Protein AF-A0A3P2A2R0-F1 (afdb_monomer)

Foldseek 3Di:
DPFWDWDWDDDPVGDTDTQTFGQDWAKAKEFEAEADDDDQKKKKAKAKPNHGDDSVRIDIAGPPGRMDMDTSHGQADSVRHGIFMDMDIPADPQWDWDWDDGRVHHIYIYIYGNDDDPDDDDD

Structure (mmCIF, N/CA/C/O backbone):
data_AF-A0A3P2A2R0-F1
#
_entry.id   AF-A0A3P2A2R0-F1
#
loop_
_atom_site.group_PDB
_atom_site.id
_atom_site.type_symbol
_atom_site.label_atom_id
_atom_site.label_alt_id
_atom_site.label_comp_id
_atom_site.label_asym_id
_atom_site.label_entity_id
_atom_site.label_seq_id
_atom_site.pdbx_PDB_ins_code
_atom_site.Cartn_x
_atom_site.Cartn_y
_atom_site.Cartn_z
_atom_site.occupancy
_atom_site.B_iso_or_equiv
_atom_site.auth_seq_id
_atom_site.auth_comp_id
_atom_site.auth_asym_id
_atom_site.auth_atom_id
_atom_site.pdbx_PDB_model_num
ATOM 1 N N . PRO A 1 1 ? -24.090 5.561 19.868 1.00 39.47 1 PRO A N 1
ATOM 2 C CA . PRO A 1 1 ? -23.601 6.170 18.604 1.00 39.47 1 PRO A CA 1
ATOM 3 C C . PRO A 1 1 ? -23.095 5.065 17.674 1.00 39.47 1 PRO A C 1
ATOM 5 O O . PRO A 1 1 ? -22.539 4.095 18.177 1.00 39.47 1 PRO A O 1
ATOM 8 N N . ALA A 1 2 ? -23.328 5.158 16.365 1.00 40.88 2 ALA A N 1
ATOM 9 C CA . ALA A 1 2 ? -22.838 4.149 15.425 1.00 40.88 2 ALA A CA 1
ATOM 10 C C . ALA A 1 2 ? -21.296 4.081 15.483 1.00 40.88 2 ALA A C 1
ATOM 12 O O . ALA A 1 2 ? -20.650 5.121 15.388 1.00 40.88 2 ALA A O 1
ATOM 13 N N . GLY A 1 3 ? -20.725 2.885 15.676 1.00 49.84 3 GLY A N 1
ATOM 14 C CA . GLY A 1 3 ? -19.268 2.665 15.695 1.00 49.84 3 GLY A CA 1
ATOM 15 C C . GLY A 1 3 ? -18.607 2.490 17.071 1.00 49.84 3 GLY A C 1
ATOM 16 O O . GLY A 1 3 ? -17.382 2.475 17.139 1.00 49.84 3 GLY A O 1
ATOM 17 N N . TYR A 1 4 ? -19.378 2.333 18.151 1.00 43.72 4 TYR A N 1
ATOM 18 C CA . TYR A 1 4 ? -18.840 2.059 19.489 1.00 43.72 4 TYR A CA 1
ATOM 19 C C . TYR A 1 4 ? -19.465 0.806 20.101 1.00 43.72 4 TYR A C 1
ATOM 21 O O . TYR A 1 4 ? -20.690 0.670 20.110 1.00 43.72 4 TYR A O 1
ATOM 29 N N . GLU A 1 5 ? -18.626 -0.073 20.646 1.00 51.84 5 GLU A N 1
ATOM 30 C CA . GLU A 1 5 ? -19.054 -1.160 21.529 1.00 51.84 5 GLU A CA 1
ATOM 31 C C . GLU A 1 5 ? -18.796 -0.762 22.987 1.00 51.84 5 GLU A C 1
ATOM 33 O O . GLU A 1 5 ? -17.739 -0.227 23.333 1.00 51.84 5 GLU A O 1
ATOM 38 N N . HIS A 1 6 ? -19.786 -1.002 23.849 1.00 44.94 6 HIS A N 1
ATOM 39 C CA . HIS A 1 6 ? -19.711 -0.705 25.275 1.00 44.94 6 HIS A CA 1
ATOM 40 C C . HIS A 1 6 ? -19.637 -2.008 26.068 1.00 44.94 6 HIS A C 1
ATOM 42 O O . HIS A 1 6 ? -20.537 -2.843 25.974 1.00 44.94 6 HIS A O 1
ATOM 48 N N . LYS A 1 7 ? -18.607 -2.147 26.907 1.00 46.00 7 LYS A N 1
ATOM 49 C CA . LYS A 1 7 ? -18.554 -3.169 27.956 1.00 46.00 7 LYS A CA 1
ATOM 50 C C . LYS A 1 7 ? -18.647 -2.467 29.309 1.00 46.00 7 LYS A C 1
ATOM 52 O O . LYS A 1 7 ? -17.853 -1.574 29.593 1.00 46.00 7 LYS A O 1
ATOM 57 N N . ILE A 1 8 ? -19.644 -2.834 30.111 1.00 47.25 8 ILE A N 1
ATOM 58 C CA . ILE A 1 8 ? -19.818 -2.318 31.473 1.00 47.25 8 ILE A CA 1
ATOM 59 C C . ILE A 1 8 ? -19.294 -3.384 32.429 1.00 47.25 8 ILE A C 1
ATOM 61 O O . ILE A 1 8 ? -19.872 -4.465 32.517 1.00 47.25 8 ILE A O 1
ATOM 65 N N . GLU A 1 9 ? -18.227 -3.074 33.159 1.00 52.16 9 GLU A N 1
ATOM 66 C CA . GLU A 1 9 ? -17.750 -3.896 34.274 1.00 52.16 9 GLU A CA 1
ATOM 67 C C . GLU A 1 9 ? -17.613 -3.006 35.522 1.00 52.16 9 GLU A C 1
ATOM 69 O O . GLU A 1 9 ? -16.896 -2.003 35.511 1.00 52.16 9 GLU A O 1
ATOM 74 N N . GLY A 1 10 ? -18.355 -3.324 36.593 1.00 45.69 10 GLY A N 1
ATOM 75 C CA . GLY A 1 10 ? -18.317 -2.565 37.850 1.00 45.69 10 GLY A CA 1
ATOM 76 C C . GLY A 1 10 ? -19.419 -2.916 38.861 1.00 45.69 10 GLY A C 1
ATOM 77 O O . GLY A 1 10 ? -20.486 -3.405 38.501 1.00 45.69 10 GLY A O 1
ATOM 78 N N . ASP A 1 11 ? -19.139 -2.632 40.136 1.00 52.00 11 ASP A N 1
ATOM 79 C CA . ASP A 1 11 ? -20.011 -2.757 41.318 1.00 52.00 11 ASP A CA 1
ATOM 80 C C . ASP A 1 11 ? -20.022 -1.397 42.054 1.00 52.00 11 ASP A C 1
ATOM 82 O O . ASP A 1 11 ? -19.045 -0.641 41.995 1.00 52.00 11 ASP A O 1
ATOM 86 N N . LYS A 1 12 ? -21.114 -1.101 42.774 1.00 42.09 12 LYS A N 1
ATOM 87 C CA . LYS A 1 12 ? -21.340 0.069 43.644 1.00 42.09 12 LYS A CA 1
ATOM 88 C C . LYS A 1 12 ? -20.173 0.432 44.597 1.00 42.09 12 LYS A C 1
ATOM 90 O O . LYS A 1 12 ? -20.108 1.583 45.018 1.00 42.09 12 LYS A O 1
ATOM 95 N N . GLN A 1 13 ? -19.258 -0.486 44.924 1.00 49.03 13 GLN A N 1
ATOM 96 C CA . GLN A 1 13 ? -18.058 -0.254 45.748 1.00 49.03 13 GLN A CA 1
ATOM 97 C C . GLN A 1 13 ? -16.790 0.132 44.960 1.00 49.03 13 GLN A C 1
ATOM 99 O O . GLN A 1 13 ? -15.878 0.707 45.552 1.00 49.03 13 GLN A O 1
ATOM 104 N N . LYS A 1 14 ? -16.694 -0.178 43.657 1.00 51.81 14 LYS A N 1
ATOM 105 C CA . LYS A 1 14 ? -15.469 0.018 42.842 1.00 51.81 14 LYS A CA 1
ATOM 106 C C . LYS A 1 14 ? -15.576 1.118 41.781 1.00 51.81 14 LYS A C 1
ATOM 108 O O . LYS A 1 14 ? -14.566 1.484 41.188 1.00 51.81 14 LYS A O 1
ATOM 113 N N . GLY A 1 15 ? -16.772 1.668 41.571 1.00 44.41 15 GLY A N 1
ATOM 114 C CA . GLY A 1 15 ? -17.043 2.576 40.457 1.00 44.41 15 GLY A CA 1
ATOM 115 C C . GLY A 1 15 ? -17.227 1.817 39.139 1.00 44.41 15 GLY A C 1
ATOM 116 O O . GLY A 1 15 ? -16.848 0.654 39.008 1.00 44.41 15 GLY A O 1
ATOM 117 N N . PHE A 1 16 ? -17.869 2.462 38.167 1.00 46.88 16 PHE A N 1
ATOM 118 C CA . PHE A 1 16 ? -18.061 1.899 36.832 1.00 46.88 16 PHE A CA 1
ATOM 119 C C . PHE A 1 16 ? -16.853 2.241 35.960 1.00 46.88 16 PHE A C 1
ATOM 121 O O . PHE A 1 16 ? -16.527 3.419 35.809 1.00 46.88 16 PHE A O 1
ATOM 128 N N . ILE A 1 17 ? -16.222 1.236 35.352 1.00 46.84 17 ILE A N 1
ATOM 129 C CA . ILE A 1 17 ? -15.277 1.457 34.256 1.00 46.84 17 ILE A CA 1
ATOM 130 C C . ILE A 1 17 ? -16.077 1.310 32.963 1.00 46.84 17 ILE A C 1
ATOM 132 O O . ILE A 1 17 ? -16.550 0.226 32.628 1.00 46.84 17 ILE A O 1
ATOM 136 N N . ILE A 1 18 ? -16.279 2.423 32.258 1.00 45.34 18 ILE A N 1
ATOM 137 C CA . ILE A 1 18 ? -16.867 2.420 30.917 1.00 45.34 18 ILE A CA 1
ATOM 138 C C . ILE A 1 18 ? -15.704 2.364 29.932 1.00 45.34 18 ILE A C 1
ATOM 140 O O . ILE A 1 18 ? -15.051 3.377 29.681 1.00 45.34 18 ILE A O 1
ATOM 144 N N . THR A 1 19 ? -15.440 1.189 29.369 1.00 46.03 19 THR A N 1
ATOM 145 C CA . THR A 1 19 ? -14.504 1.060 28.249 1.00 46.03 19 THR A CA 1
ATOM 146 C C . THR A 1 19 ? -15.278 1.303 26.963 1.00 46.03 19 THR A C 1
ATOM 148 O O . THR A 1 19 ? -16.165 0.532 26.597 1.00 46.03 19 THR A O 1
ATOM 151 N N . ASN A 1 20 ? -14.985 2.423 26.308 1.00 43.50 20 ASN A N 1
ATOM 152 C CA . ASN A 1 20 ? -15.568 2.773 25.022 1.00 43.50 20 ASN A CA 1
ATOM 153 C C . ASN A 1 20 ? -14.598 2.355 23.909 1.00 43.50 20 ASN A C 1
ATOM 155 O O . ASN A 1 20 ? -13.610 3.049 23.672 1.00 43.50 20 ASN A O 1
ATOM 159 N N . THR A 1 21 ? -14.848 1.223 23.249 1.00 56.44 21 THR A N 1
ATOM 160 C CA . THR A 1 21 ? -13.979 0.724 22.172 1.00 56.44 21 THR A CA 1
ATOM 161 C C . THR A 1 21 ? -14.513 1.212 20.826 1.00 56.44 21 THR A C 1
ATOM 163 O O . THR A 1 21 ? -15.642 0.900 20.446 1.00 56.44 21 THR A O 1
ATOM 166 N N . ASN A 1 22 ? -13.717 2.014 20.113 1.00 58.31 22 ASN A N 1
ATOM 167 C CA . ASN A 1 22 ? -14.052 2.483 18.769 1.00 58.31 22 ASN A CA 1
ATOM 168 C C . ASN A 1 22 ? -13.791 1.359 17.752 1.00 58.31 22 ASN A C 1
ATOM 170 O O . ASN A 1 22 ? -12.655 0.907 17.616 1.00 58.31 22 ASN A O 1
ATOM 174 N N . VAL A 1 23 ? -14.835 0.926 17.042 1.00 67.25 23 VAL A N 1
ATOM 175 C CA . VAL A 1 23 ? -14.774 -0.155 16.039 1.00 67.25 23 VAL A CA 1
ATOM 176 C C . VAL A 1 23 ? -14.747 0.371 14.598 1.00 67.25 23 VAL A C 1
ATOM 178 O O . VAL A 1 23 ? -15.001 -0.373 13.651 1.00 67.25 23 VAL A O 1
ATOM 181 N N . GLU A 1 24 ? -14.460 1.661 14.405 1.00 77.69 24 GLU A N 1
ATOM 182 C CA . GLU A 1 24 ? -14.315 2.258 13.080 1.00 77.69 24 GLU A CA 1
ATOM 183 C C . GLU A 1 24 ? -13.194 1.564 12.295 1.00 77.69 24 GLU A C 1
ATOM 185 O O . GLU A 1 24 ? -12.043 1.467 12.738 1.00 77.69 24 GLU A O 1
ATOM 190 N N . LYS A 1 25 ? -13.551 1.097 11.098 1.00 86.06 25 LYS A N 1
ATOM 191 C CA . LYS A 1 25 ? -12.637 0.467 10.152 1.00 86.06 25 LYS A CA 1
ATOM 192 C C . LYS A 1 25 ? -12.351 1.399 8.986 1.00 86.06 25 LYS A C 1
ATOM 194 O O . LYS A 1 25 ? -13.244 2.095 8.503 1.00 86.06 25 LYS A O 1
ATOM 199 N N . ILE A 1 26 ? -11.122 1.353 8.494 1.00 89.94 26 ILE A N 1
ATOM 200 C CA . ILE A 1 26 ? -10.683 2.077 7.307 1.00 89.94 26 ILE A CA 1
ATOM 201 C C . ILE A 1 26 ? -10.274 1.107 6.201 1.00 89.94 26 ILE A C 1
ATOM 203 O O . ILE A 1 26 ? -10.029 -0.082 6.418 1.00 89.94 26 ILE A O 1
ATOM 207 N N . LYS A 1 27 ? -10.191 1.656 4.994 1.00 93.12 27 LYS A N 1
ATOM 208 C CA . LYS A 1 27 ? -9.595 1.009 3.831 1.00 93.12 27 LYS A CA 1
ATOM 209 C C . LYS A 1 27 ? -8.492 1.902 3.289 1.00 93.12 27 LYS A C 1
ATOM 211 O O . LYS A 1 27 ? -8.645 3.122 3.287 1.00 93.12 27 LYS A O 1
ATOM 216 N N . ILE A 1 28 ? -7.410 1.295 2.826 1.00 94.94 28 ILE A N 1
ATOM 217 C CA . ILE A 1 28 ? -6.245 2.010 2.309 1.00 94.94 28 ILE A CA 1
ATOM 218 C C . ILE A 1 28 ? -6.021 1.555 0.867 1.00 94.94 28 ILE A C 1
ATOM 220 O O . ILE A 1 28 ? -5.576 0.421 0.660 1.00 94.94 28 ILE A O 1
ATOM 224 N N . PRO A 1 29 ? -6.342 2.394 -0.133 1.00 96.94 29 PRO A N 1
ATOM 225 C CA . PRO A 1 29 ? -6.051 2.073 -1.519 1.00 96.94 29 PRO A CA 1
ATOM 226 C C . PRO A 1 29 ? -4.547 2.171 -1.792 1.00 96.94 29 PRO A C 1
ATOM 228 O O . PRO A 1 29 ? -3.842 2.996 -1.211 1.00 96.94 29 PRO A O 1
ATOM 231 N N . VAL A 1 30 ? -4.064 1.325 -2.696 1.00 97.56 30 VAL A N 1
ATOM 232 C CA . VAL A 1 30 ? -2.676 1.287 -3.156 1.00 97.56 30 VAL A CA 1
ATOM 233 C C . VAL A 1 30 ? -2.664 1.294 -4.679 1.00 97.56 30 VAL A C 1
ATOM 235 O O . VAL A 1 30 ? -3.337 0.481 -5.313 1.00 97.56 30 VAL A O 1
ATOM 238 N N . GLU A 1 31 ? -1.884 2.191 -5.270 1.00 97.19 31 GLU A N 1
ATOM 239 C CA . GLU A 1 31 ? -1.656 2.277 -6.711 1.00 97.19 31 GLU A CA 1
ATOM 240 C C . GLU A 1 31 ? -0.168 2.090 -7.027 1.00 97.19 31 GLU A C 1
ATOM 242 O O . GLU A 1 31 ? 0.703 2.588 -6.312 1.00 97.19 31 GLU A O 1
ATOM 247 N N . LYS A 1 32 ? 0.131 1.383 -8.116 1.00 96.75 32 LYS A N 1
ATOM 248 C CA . LYS A 1 32 ? 1.484 1.160 -8.618 1.00 96.75 32 LYS A CA 1
ATOM 249 C C . LYS A 1 32 ? 1.702 1.892 -9.939 1.00 96.75 32 LYS A C 1
ATOM 251 O O . LYS A 1 32 ? 0.855 1.877 -10.828 1.00 96.75 32 LYS A O 1
ATOM 256 N N . LYS A 1 33 ? 2.875 2.506 -10.070 1.00 96.94 33 LYS A N 1
ATOM 257 C CA . LYS A 1 33 ? 3.371 3.161 -11.280 1.00 96.94 33 LYS A CA 1
ATOM 258 C C . LYS A 1 33 ? 4.760 2.637 -11.625 1.00 96.94 33 LYS A C 1
ATOM 260 O O . LYS A 1 33 ? 5.533 2.264 -10.739 1.00 96.94 33 LYS A O 1
ATOM 265 N N . TRP A 1 34 ? 5.069 2.637 -12.915 1.00 96.81 34 TRP A N 1
ATOM 266 C CA . TRP A 1 34 ? 6.351 2.197 -13.452 1.00 96.81 34 TRP A CA 1
ATOM 267 C C . TRP A 1 34 ? 6.963 3.284 -14.330 1.00 96.81 34 TRP A C 1
ATOM 269 O O . TRP A 1 34 ? 6.275 3.915 -15.130 1.00 96.81 34 TRP A O 1
ATOM 279 N N . VAL A 1 35 ? 8.270 3.471 -14.189 1.00 95.81 35 VAL A N 1
ATOM 280 C CA . VAL A 1 35 ? 9.126 4.243 -15.085 1.00 95.81 35 VAL A CA 1
ATOM 281 C C . VAL A 1 35 ? 10.123 3.253 -15.682 1.00 95.81 35 VAL A C 1
ATOM 283 O O . VAL A 1 35 ? 11.094 2.858 -15.036 1.00 95.81 35 VAL A O 1
ATOM 286 N N . GLY A 1 36 ? 9.830 2.797 -16.899 1.00 93.75 36 GLY A N 1
ATOM 287 C CA . GLY A 1 36 ? 10.526 1.689 -17.555 1.00 93.75 36 GLY A CA 1
ATOM 288 C C . GLY A 1 36 ? 9.639 0.445 -17.703 1.00 93.75 36 GLY A C 1
ATOM 289 O O . GLY A 1 36 ? 8.416 0.550 -17.592 1.00 93.75 36 GLY A O 1
ATOM 290 N N . PRO A 1 37 ? 10.232 -0.728 -17.991 1.00 94.00 37 PRO A N 1
ATOM 291 C CA . PRO A 1 37 ? 9.483 -1.966 -18.194 1.00 94.00 37 PRO A CA 1
ATOM 292 C C . PRO A 1 37 ? 8.679 -2.391 -16.957 1.00 94.00 37 PRO A C 1
ATOM 294 O O . PRO A 1 37 ? 9.191 -2.447 -15.845 1.00 94.00 37 PRO A O 1
ATOM 297 N N . GLU A 1 38 ? 7.416 -2.760 -17.145 1.00 95.31 38 GLU A N 1
ATOM 298 C CA . GLU A 1 38 ? 6.604 -3.301 -16.052 1.00 95.31 38 GLU A CA 1
ATOM 299 C C . GLU A 1 38 ? 6.945 -4.776 -15.786 1.00 95.31 38 GLU A C 1
ATOM 301 O O . GLU A 1 38 ? 7.097 -5.563 -16.726 1.00 95.31 38 GLU A O 1
ATOM 306 N N . LYS A 1 39 ? 7.008 -5.178 -14.509 1.00 94.38 39 LYS A N 1
ATOM 307 C CA . LYS A 1 39 ? 7.062 -6.599 -14.108 1.00 94.38 39 LYS A CA 1
ATOM 308 C C . LYS A 1 39 ? 5.660 -7.223 -14.101 1.00 94.38 39 LYS A C 1
ATOM 310 O O . LYS A 1 39 ? 4.663 -6.520 -14.224 1.00 94.38 39 LYS A O 1
ATOM 315 N N . ASP A 1 40 ? 5.568 -8.541 -13.928 1.00 96.44 40 ASP A N 1
ATOM 316 C CA . ASP A 1 40 ? 4.273 -9.244 -13.919 1.00 96.44 40 ASP A CA 1
ATOM 317 C C . ASP A 1 40 ? 3.474 -9.018 -12.631 1.00 96.44 40 ASP A C 1
ATOM 319 O O . ASP A 1 40 ? 2.241 -8.969 -12.649 1.00 96.44 40 ASP A O 1
ATOM 323 N N . SER A 1 41 ? 4.168 -8.860 -11.504 1.00 96.12 41 SER A N 1
ATOM 324 C CA . SER A 1 41 ? 3.554 -8.565 -10.215 1.00 96.12 41 SER A CA 1
ATOM 325 C C . SER A 1 41 ? 4.540 -7.958 -9.228 1.00 96.12 41 SER A C 1
ATOM 327 O O . SER A 1 41 ? 5.746 -8.174 -9.346 1.00 96.12 41 SER A O 1
ATOM 329 N N . VAL A 1 42 ? 4.012 -7.267 -8.220 1.00 95.56 42 VAL A N 1
ATOM 330 C CA . VAL A 1 42 ? 4.758 -6.832 -7.033 1.00 95.56 42 VAL A CA 1
ATOM 331 C C . VAL A 1 42 ? 3.975 -7.180 -5.777 1.00 95.56 42 VAL A C 1
ATOM 333 O O . VAL A 1 42 ? 2.738 -7.176 -5.784 1.00 95.56 42 VAL A O 1
ATOM 336 N N . LYS A 1 43 ? 4.697 -7.480 -4.700 1.00 95.25 43 LYS A N 1
ATOM 337 C CA . LYS A 1 43 ? 4.110 -7.761 -3.395 1.00 95.25 43 LYS A CA 1
ATOM 338 C C . LYS A 1 43 ? 4.284 -6.549 -2.488 1.00 95.25 43 LYS A C 1
ATOM 340 O O . LYS A 1 43 ? 5.383 -6.006 -2.368 1.00 95.25 43 LYS A O 1
ATOM 345 N N . VAL A 1 44 ? 3.182 -6.119 -1.885 1.00 95.25 44 VAL A N 1
ATOM 346 C CA . VAL A 1 44 ? 3.120 -4.960 -0.994 1.00 95.25 44 VAL A CA 1
ATOM 347 C C . VAL A 1 44 ? 2.625 -5.432 0.361 1.00 95.25 44 VAL A C 1
ATOM 349 O O . VAL A 1 44 ? 1.570 -6.055 0.454 1.00 95.25 44 VAL A O 1
ATOM 352 N N . TYR A 1 45 ? 3.385 -5.133 1.400 1.00 94.38 45 TYR A N 1
ATOM 353 C CA . TYR A 1 45 ? 3.084 -5.458 2.785 1.00 94.38 45 TYR A CA 1
ATOM 354 C C . TYR A 1 45 ? 2.529 -4.218 3.478 1.00 94.38 45 TYR A C 1
ATOM 356 O O . TYR A 1 45 ? 2.991 -3.103 3.226 1.00 94.38 45 TYR A O 1
ATOM 364 N N . LEU A 1 46 ? 1.540 -4.407 4.345 1.00 94.06 46 LEU A N 1
ATOM 365 C CA . LEU A 1 46 ? 1.114 -3.364 5.270 1.00 94.06 46 LEU A CA 1
ATOM 366 C C . LEU A 1 46 ? 2.230 -3.131 6.306 1.00 94.06 46 LEU A C 1
ATOM 368 O O . LEU A 1 46 ? 3.050 -4.010 6.555 1.00 94.06 46 LEU A O 1
ATOM 372 N N . GLN A 1 47 ? 2.272 -1.952 6.912 1.00 92.81 47 GLN A N 1
ATOM 373 C CA . GLN A 1 47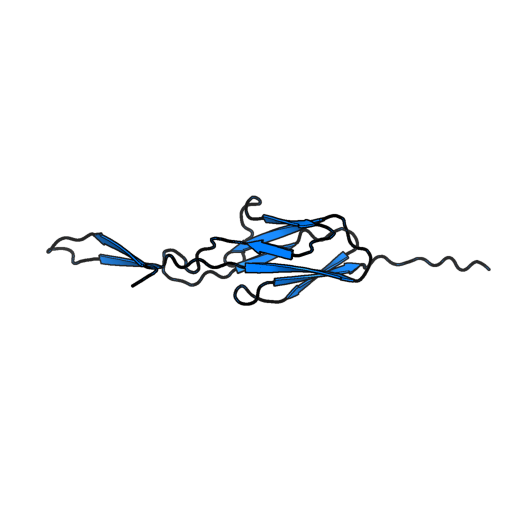 ? 3.068 -1.673 8.107 1.00 92.81 47 GLN A CA 1
ATOM 374 C C . GLN A 1 47 ? 2.170 -1.019 9.150 1.00 92.81 47 GLN A C 1
ATOM 376 O O . GLN A 1 47 ? 1.339 -0.173 8.807 1.00 92.81 47 GLN A O 1
ATOM 381 N N . ILE A 1 48 ? 2.336 -1.401 10.416 1.00 90.38 48 ILE A N 1
ATOM 382 C CA . ILE A 1 48 ? 1.533 -0.887 11.533 1.00 90.38 48 ILE A CA 1
ATOM 383 C C . ILE A 1 48 ? 2.469 -0.275 12.569 1.00 90.38 48 ILE A C 1
ATOM 385 O O . ILE A 1 48 ? 3.357 -0.940 13.101 1.00 90.38 48 ILE A O 1
ATOM 389 N N . ASN A 1 49 ? 2.273 1.011 12.854 1.00 86.12 49 ASN A N 1
ATOM 390 C CA . ASN A 1 49 ? 3.091 1.807 13.771 1.00 86.12 49 ASN A CA 1
ATOM 391 C C . ASN A 1 49 ? 4.595 1.727 13.448 1.00 86.12 49 ASN A C 1
ATOM 393 O O . ASN A 1 49 ? 5.428 1.640 14.345 1.00 86.12 49 ASN A O 1
ATOM 397 N N . GLY A 1 50 ? 4.931 1.721 12.152 1.00 82.38 50 GLY A N 1
ATOM 398 C CA . GLY A 1 50 ? 6.310 1.636 11.656 1.00 82.38 50 GLY A CA 1
ATOM 399 C C . GLY A 1 50 ? 6.942 0.243 11.727 1.00 82.38 50 GLY A C 1
ATOM 400 O O . GLY A 1 50 ? 8.080 0.086 11.296 1.00 82.38 50 GLY A O 1
ATOM 401 N N . ASN A 1 51 ? 6.223 -0.763 12.230 1.00 83.44 51 ASN A N 1
ATOM 402 C CA . ASN A 1 51 ? 6.696 -2.141 12.266 1.00 83.44 51 ASN A CA 1
ATOM 403 C C . ASN A 1 51 ? 6.212 -2.910 11.038 1.00 83.44 51 ASN A C 1
ATOM 405 O O . ASN A 1 51 ? 5.065 -2.752 10.598 1.00 83.44 51 ASN A O 1
ATOM 409 N N . ASP A 1 52 ? 7.082 -3.776 10.521 1.00 77.25 52 ASP A N 1
ATOM 410 C CA . ASP A 1 52 ? 6.674 -4.797 9.566 1.00 77.25 52 ASP A CA 1
ATOM 411 C C . ASP A 1 52 ? 5.668 -5.728 10.249 1.00 77.25 52 ASP A C 1
ATOM 413 O O . ASP A 1 52 ? 5.914 -6.244 11.342 1.00 77.25 52 ASP A O 1
ATOM 417 N N . VAL A 1 53 ? 4.511 -5.907 9.615 1.00 76.69 53 VAL A N 1
ATOM 418 C CA . VAL A 1 53 ? 3.524 -6.890 10.065 1.00 76.69 53 VAL A CA 1
ATOM 419 C C . VAL A 1 53 ? 3.763 -8.245 9.420 1.00 76.69 53 VAL A C 1
ATOM 421 O O . VAL A 1 53 ? 4.575 -8.399 8.506 1.00 76.69 53 VAL A O 1
ATOM 424 N N . ASP A 1 54 ? 3.015 -9.222 9.930 1.00 74.69 54 ASP A N 1
ATOM 425 C CA . ASP A 1 54 ? 2.919 -10.571 9.398 1.00 74.69 54 ASP A CA 1
ATOM 426 C C . ASP A 1 54 ? 2.871 -10.575 7.852 1.00 74.69 54 ASP A C 1
ATOM 428 O O . ASP A 1 54 ? 2.083 -9.815 7.272 1.00 74.69 54 ASP A O 1
ATOM 432 N N . PRO A 1 55 ? 3.682 -11.412 7.172 1.00 70.44 55 PRO A N 1
ATOM 433 C CA . PRO A 1 55 ? 3.629 -11.606 5.723 1.00 70.44 55 PRO A CA 1
ATOM 434 C C . PRO A 1 55 ? 2.229 -11.880 5.155 1.00 70.44 55 PRO A C 1
ATOM 436 O O . PRO A 1 55 ? 2.002 -11.624 3.964 1.00 70.44 55 PRO A O 1
ATOM 439 N N . GLU A 1 56 ? 1.303 -12.387 5.972 1.00 77.31 56 GLU A N 1
ATOM 440 C CA . GLU A 1 56 ? -0.105 -12.581 5.611 1.00 77.31 56 GLU A CA 1
ATOM 441 C C . GLU A 1 56 ? -0.842 -11.260 5.329 1.00 77.31 56 GLU A C 1
ATOM 443 O O . GLU A 1 56 ? -1.745 -11.223 4.493 1.00 77.31 56 GLU A O 1
ATOM 448 N N . ASN A 1 57 ? -0.404 -10.140 5.914 1.00 85.88 57 ASN A N 1
ATOM 449 C CA . ASN A 1 57 ? -0.951 -8.804 5.657 1.00 85.88 57 ASN A CA 1
ATOM 450 C C . ASN A 1 57 ? -0.312 -8.162 4.420 1.00 85.88 57 ASN A C 1
ATOM 452 O O . ASN A 1 57 ? 0.278 -7.076 4.473 1.00 85.88 57 ASN A O 1
ATOM 456 N N . SER A 1 58 ? -0.424 -8.849 3.285 1.00 92.88 58 SER A N 1
ATOM 457 C CA . SER A 1 58 ? 0.094 -8.386 2.001 1.00 92.88 58 SER A CA 1
ATOM 458 C C . SER A 1 58 ? -0.936 -8.466 0.882 1.00 92.88 58 SER A C 1
ATOM 460 O O . SER A 1 58 ? -1.856 -9.282 0.887 1.00 92.88 58 SER A O 1
ATOM 462 N N . ILE A 1 59 ? -0.755 -7.607 -0.115 1.00 94.31 59 ILE A N 1
ATOM 463 C CA . ILE A 1 59 ? -1.488 -7.641 -1.377 1.00 94.31 59 ILE A CA 1
ATOM 464 C C . ILE A 1 59 ? -0.505 -7.848 -2.525 1.00 94.31 59 ILE A C 1
ATOM 466 O O . ILE A 1 59 ? 0.635 -7.383 -2.495 1.00 94.31 59 ILE A O 1
ATOM 470 N N . THR A 1 60 ? -0.954 -8.554 -3.558 1.00 95.62 60 THR A N 1
ATOM 471 C CA . THR A 1 60 ? -0.194 -8.712 -4.801 1.00 95.62 60 THR A CA 1
ATOM 472 C C . THR A 1 60 ? -0.834 -7.857 -5.880 1.00 95.62 60 THR A C 1
ATOM 474 O O . THR A 1 60 ? -1.971 -8.112 -6.277 1.00 95.62 60 THR A O 1
ATOM 477 N N . LEU A 1 61 ? -0.100 -6.862 -6.371 1.00 96.00 61 LEU A N 1
ATOM 478 C CA . LEU A 1 61 ? -0.501 -6.064 -7.528 1.00 96.00 61 LEU A CA 1
ATOM 479 C C . LEU A 1 61 ? 0.034 -6.738 -8.787 1.00 96.00 61 LEU A C 1
ATOM 481 O O . LEU A 1 61 ? 1.165 -7.225 -8.786 1.00 96.00 61 LEU A O 1
ATOM 485 N N . ARG A 1 62 ? -0.770 -6.794 -9.850 1.00 96.00 62 ARG A N 1
ATOM 486 C CA . ARG A 1 62 ? -0.442 -7.542 -11.071 1.00 96.00 62 ARG A CA 1
ATOM 487 C C . ARG A 1 62 ? -0.521 -6.652 -12.300 1.00 96.00 62 ARG A 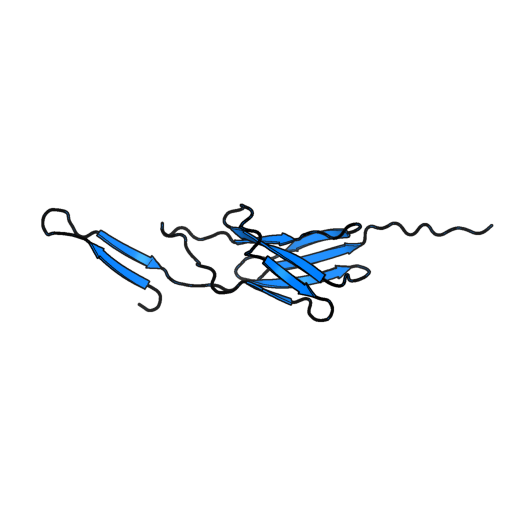C 1
ATOM 489 O O . ARG A 1 62 ? -1.308 -5.708 -12.352 1.00 96.00 62 ARG A O 1
ATOM 496 N N . LYS A 1 63 ? 0.255 -7.006 -13.319 1.00 94.00 63 LYS A N 1
ATOM 497 C CA . LYS A 1 63 ? 0.209 -6.360 -14.627 1.00 94.00 63 LYS A CA 1
ATOM 498 C C . LYS A 1 63 ? -1.214 -6.349 -15.183 1.00 94.00 63 LYS A C 1
ATOM 500 O O . LYS A 1 63 ? -1.940 -7.335 -15.088 1.00 94.00 63 LYS A O 1
ATOM 505 N N . GLY A 1 64 ? -1.617 -5.208 -15.733 1.00 91.81 64 GLY A N 1
ATOM 506 C CA . GLY A 1 64 ? -2.984 -4.962 -16.201 1.00 91.81 64 GLY A CA 1
ATOM 507 C C . GLY A 1 64 ? -3.933 -4.417 -15.127 1.00 91.81 64 GLY A C 1
ATOM 508 O O . GLY A 1 64 ? -4.921 -3.779 -15.481 1.00 91.81 64 GLY A O 1
ATOM 509 N N . ASN A 1 65 ? -3.624 -4.580 -13.835 1.00 93.19 65 ASN A N 1
ATOM 510 C CA . ASN A 1 65 ? -4.333 -3.905 -12.750 1.00 93.19 65 ASN A CA 1
ATOM 511 C C . ASN A 1 65 ? -3.375 -3.538 -11.608 1.00 93.19 65 ASN A C 1
ATOM 513 O O . ASN A 1 65 ? -3.233 -4.244 -10.607 1.00 93.19 65 ASN A O 1
ATOM 517 N N . TRP A 1 66 ? -2.737 -2.382 -11.761 1.00 96.31 66 TRP A N 1
ATOM 518 C CA . TRP A 1 66 ? -1.785 -1.818 -10.809 1.00 96.31 66 TRP A CA 1
ATOM 519 C C . TRP A 1 66 ? -2.457 -1.129 -9.614 1.00 96.31 66 TRP A C 1
ATOM 521 O O . TRP A 1 66 ? -1.967 -0.122 -9.112 1.00 96.31 66 TRP A O 1
ATOM 531 N N . LYS A 1 67 ? -3.598 -1.653 -9.163 1.00 95.62 67 LYS A N 1
ATOM 532 C CA . LYS A 1 67 ? -4.367 -1.127 -8.035 1.00 95.62 67 LYS A CA 1
ATOM 533 C C . LYS A 1 67 ? -4.765 -2.254 -7.094 1.00 95.62 67 LYS A C 1
ATOM 535 O O . LYS A 1 67 ? -5.088 -3.356 -7.530 1.00 95.62 67 LYS A O 1
ATOM 540 N N . GLY A 1 68 ? -4.765 -1.958 -5.806 1.00 95.25 68 GLY A N 1
ATOM 541 C CA . GLY A 1 68 ? 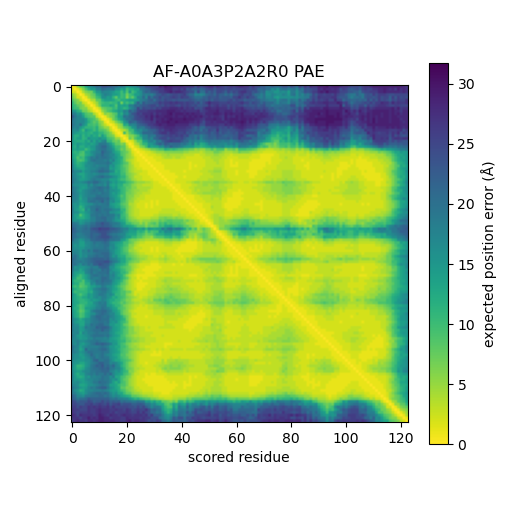-5.222 -2.849 -4.750 1.00 95.25 68 GLY A CA 1
ATOM 542 C C . GLY A 1 68 ? -5.661 -2.046 -3.537 1.00 95.25 68 GLY A C 1
ATOM 543 O O . GLY A 1 68 ? -5.621 -0.818 -3.544 1.00 95.25 68 GLY A O 1
ATOM 544 N N . GLU A 1 69 ? -6.111 -2.728 -2.495 1.00 95.06 69 GLU A N 1
ATOM 545 C CA . GLU A 1 69 ? -6.535 -2.071 -1.264 1.00 95.06 69 GLU A CA 1
ATOM 546 C C . GLU A 1 69 ? -6.402 -3.012 -0.069 1.00 95.06 69 GLU A C 1
ATOM 548 O O . GLU A 1 69 ? -6.692 -4.205 -0.173 1.00 95.06 69 GLU A O 1
ATOM 553 N N . PHE A 1 70 ? -6.002 -2.455 1.071 1.00 93.31 70 PHE A N 1
ATOM 554 C CA . PHE A 1 70 ? -6.151 -3.103 2.369 1.00 93.31 70 PHE A CA 1
ATOM 555 C C . PHE A 1 70 ? -7.509 -2.716 2.956 1.00 93.31 70 PHE A C 1
ATOM 557 O O . PHE A 1 70 ? -7.873 -1.537 2.947 1.00 93.31 70 PHE A O 1
ATOM 564 N N . LYS A 1 71 ? -8.268 -3.697 3.446 1.00 90.69 71 LYS A N 1
ATOM 565 C CA . LYS A 1 71 ? -9.627 -3.519 3.979 1.00 90.69 71 LYS A CA 1
ATOM 566 C C . LYS A 1 71 ? -9.686 -3.892 5.447 1.00 90.69 71 LYS A C 1
ATOM 568 O O . LYS A 1 71 ? -8.779 -4.534 5.962 1.00 90.69 71 LYS A O 1
ATOM 573 N N . ASP A 1 72 ? -10.794 -3.514 6.076 1.00 88.94 72 ASP A N 1
ATOM 574 C CA . ASP A 1 72 ? -11.151 -3.943 7.427 1.00 88.94 72 ASP A CA 1
ATOM 575 C C . ASP A 1 72 ? -10.111 -3.593 8.502 1.00 88.94 72 ASP A C 1
ATOM 577 O O . ASP A 1 72 ? -10.026 -4.253 9.535 1.00 88.94 72 ASP A O 1
ATOM 581 N N . LEU A 1 73 ? -9.351 -2.519 8.279 1.00 89.06 73 LEU A N 1
ATOM 582 C CA . LEU A 1 73 ? -8.275 -2.107 9.168 1.00 89.06 73 LEU A CA 1
ATOM 583 C C . LEU A 1 73 ? -8.826 -1.277 10.334 1.00 89.06 73 LEU A C 1
ATOM 585 O O . LEU A 1 73 ? -9.511 -0.286 10.075 1.00 89.06 73 LEU A O 1
ATOM 589 N N . PRO A 1 74 ? -8.531 -1.609 11.601 1.00 88.94 74 PRO A N 1
ATOM 590 C CA . PRO A 1 74 ? -8.963 -0.793 12.732 1.00 88.94 74 PRO A CA 1
ATOM 591 C C . PRO A 1 74 ? -8.350 0.608 12.658 1.00 88.94 74 PRO A C 1
ATOM 593 O O . PRO A 1 74 ? -7.176 0.771 12.329 1.00 88.94 74 PRO A O 1
ATOM 596 N N . LYS A 1 75 ? -9.119 1.651 12.963 1.00 86.38 75 LYS A N 1
ATOM 597 C CA . LYS A 1 75 ? 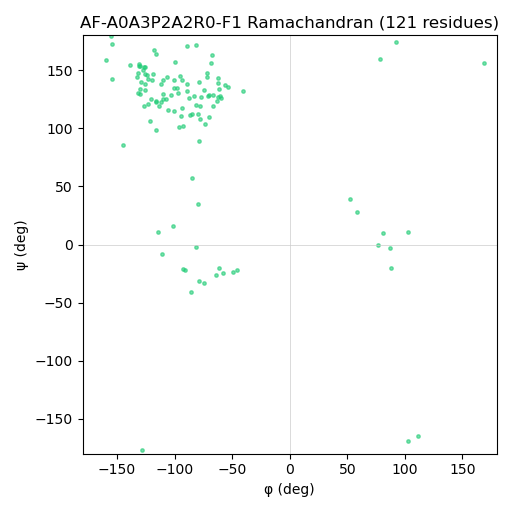-8.588 3.023 12.960 1.00 86.38 75 LYS A CA 1
ATOM 598 C C . LYS A 1 75 ? -7.786 3.356 14.220 1.00 86.38 75 LYS A C 1
ATOM 600 O O . LYS A 1 75 ? -6.833 4.134 14.150 1.00 86.38 75 LYS A O 1
ATOM 605 N N . TYR A 1 76 ? -8.167 2.759 15.346 1.00 86.44 76 TYR A N 1
ATOM 606 C CA . TYR A 1 76 ? -7.599 3.012 16.667 1.00 86.44 76 TYR A CA 1
ATOM 607 C C . TYR A 1 76 ? -7.125 1.707 17.312 1.00 86.44 76 TYR A C 1
ATOM 609 O O . TYR A 1 76 ? -7.720 0.650 17.104 1.00 86.44 76 TYR A O 1
ATOM 617 N N . ASN A 1 77 ? -6.056 1.793 18.097 1.00 83.75 77 ASN A N 1
ATOM 618 C CA . ASN A 1 77 ? -5.605 0.735 18.989 1.00 83.75 77 ASN A CA 1
ATOM 619 C C . ASN A 1 77 ? -6.624 0.541 20.135 1.00 83.75 77 ASN A C 1
ATOM 621 O O . ASN A 1 77 ? -7.428 1.440 20.407 1.00 83.75 77 ASN A O 1
ATOM 625 N N . PRO A 1 78 ? -6.578 -0.591 20.865 1.00 80.00 78 PRO A N 1
ATOM 626 C CA . PRO A 1 78 ? -7.455 -0.825 22.017 1.00 80.00 78 PRO A CA 1
ATOM 627 C C . PRO A 1 78 ? -7.351 0.234 23.126 1.00 80.00 78 PRO A C 1
ATOM 629 O O . PRO A 1 78 ? -8.300 0.422 23.882 1.00 80.00 78 PRO A O 1
ATOM 632 N N . ASP A 1 79 ? -6.215 0.931 23.216 1.00 82.31 79 ASP A N 1
ATOM 633 C CA . ASP A 1 79 ? -5.975 2.036 24.154 1.00 82.31 79 ASP A CA 1
ATOM 634 C C . ASP A 1 79 ? -6.558 3.387 23.683 1.00 82.31 79 ASP A C 1
ATOM 636 O O . ASP A 1 79 ? -6.471 4.385 24.397 1.00 82.31 79 ASP A O 1
ATOM 640 N N . GLY A 1 80 ? -7.161 3.429 22.489 1.00 81.56 80 GLY A N 1
ATOM 641 C CA . GLY A 1 80 ? -7.737 4.624 21.875 1.00 81.56 80 GLY A CA 1
ATOM 642 C C . GLY A 1 80 ? -6.757 5.468 21.054 1.00 81.56 80 GLY A C 1
ATOM 643 O O . GLY A 1 80 ? -7.188 6.445 20.439 1.00 81.56 80 GLY A O 1
ATOM 644 N N . SER A 1 81 ? -5.469 5.116 20.994 1.00 85.44 81 SER A N 1
ATOM 645 C CA . SER A 1 81 ? -4.489 5.813 20.150 1.00 85.44 81 SER A CA 1
ATOM 646 C C . SER A 1 81 ? -4.706 5.505 18.665 1.00 85.44 81 SER A C 1
ATOM 648 O O . SER A 1 81 ? -5.116 4.408 18.290 1.00 85.44 81 SER A O 1
ATOM 650 N N . GLU A 1 82 ? -4.475 6.480 17.787 1.00 87.31 82 GLU A N 1
ATOM 651 C CA . GLU A 1 82 ? -4.702 6.302 16.350 1.00 87.31 82 GLU A CA 1
ATOM 652 C C . GLU A 1 82 ? -3.601 5.441 15.712 1.00 87.31 82 GLU A C 1
ATOM 654 O O . GLU A 1 82 ? -2.413 5.682 15.923 1.00 87.31 82 GLU A O 1
ATOM 659 N N . ILE A 1 83 ? -3.985 4.458 14.893 1.00 88.62 83 ILE A N 1
ATOM 660 C CA . ILE A 1 83 ? -3.024 3.550 14.257 1.0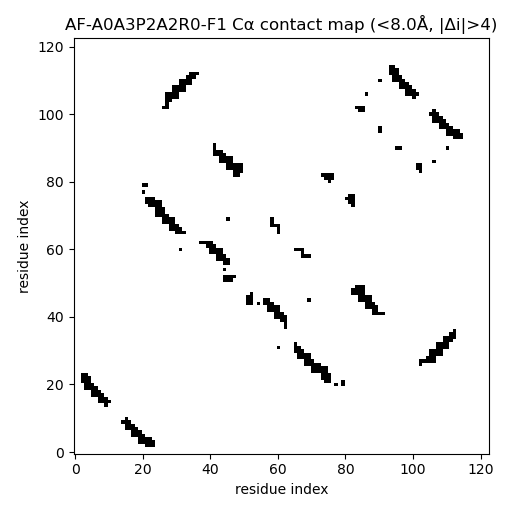0 88.62 83 ILE A CA 1
ATOM 661 C C . ILE A 1 83 ? -2.337 4.247 13.082 1.00 88.62 83 ILE A C 1
ATOM 663 O O . ILE A 1 83 ? -2.996 4.751 12.162 1.00 88.62 83 ILE A O 1
ATOM 667 N N . ALA A 1 84 ? -1.006 4.251 13.078 1.00 91.38 84 ALA A N 1
ATOM 668 C CA . ALA A 1 84 ? -0.224 4.705 11.937 1.00 91.38 84 ALA A CA 1
ATOM 669 C C . ALA A 1 84 ? -0.046 3.549 10.947 1.00 91.38 84 ALA A C 1
ATOM 671 O O . ALA A 1 84 ? 0.648 2.577 11.235 1.00 91.38 84 ALA A O 1
ATOM 672 N N . TYR A 1 85 ? -0.665 3.659 9.773 1.00 93.38 85 TYR A N 1
ATOM 673 C CA . TYR A 1 85 ? -0.486 2.693 8.692 1.00 93.38 85 TYR A CA 1
ATOM 674 C C . TYR A 1 85 ? 0.529 3.201 7.678 1.00 93.38 85 TYR A C 1
ATOM 676 O O . TYR A 1 85 ? 0.454 4.352 7.247 1.00 93.38 85 TYR A O 1
ATOM 684 N N . GLY A 1 86 ? 1.435 2.315 7.284 1.00 94.62 86 GLY A N 1
ATOM 685 C CA . GLY A 1 86 ? 2.355 2.479 6.165 1.00 94.62 86 GLY A CA 1
ATOM 686 C C . GLY A 1 86 ? 2.282 1.273 5.236 1.00 94.62 86 GLY A C 1
ATOM 687 O O . GLY A 1 86 ? 1.486 0.356 5.451 1.00 94.62 86 GLY A O 1
ATOM 688 N N . ILE A 1 87 ? 3.128 1.264 4.212 1.00 94.81 87 ILE A N 1
ATOM 689 C CA . ILE A 1 87 ? 3.309 0.110 3.334 1.00 94.81 87 ILE A CA 1
ATOM 690 C C . ILE A 1 87 ? 4.788 -0.087 3.009 1.00 94.81 87 ILE A C 1
ATOM 692 O O . ILE A 1 87 ? 5.562 0.870 2.987 1.00 94.81 87 ILE A O 1
ATOM 696 N N . ARG A 1 88 ? 5.154 -1.324 2.682 1.00 93.19 88 ARG A N 1
ATOM 697 C CA . ARG A 1 88 ? 6.479 -1.695 2.182 1.00 93.19 88 ARG A CA 1
ATOM 698 C C . ARG A 1 88 ? 6.341 -2.525 0.916 1.00 93.19 88 ARG A C 1
ATOM 700 O O . ARG A 1 88 ? 5.554 -3.465 0.874 1.00 93.19 88 ARG A O 1
ATOM 707 N N . GLU A 1 89 ? 7.122 -2.212 -0.109 1.00 94.19 89 GLU A N 1
ATOM 708 C CA . GLU A 1 89 ? 7.200 -3.029 -1.321 1.00 94.19 89 GLU A CA 1
ATOM 709 C C . GLU A 1 89 ? 8.374 -4.014 -1.250 1.00 94.19 89 GLU A C 1
ATOM 711 O O . GLU A 1 89 ? 9.451 -3.698 -0.742 1.00 94.19 89 GLU A O 1
ATOM 716 N N . GLU A 1 90 ? 8.185 -5.206 -1.813 1.00 93.44 90 GLU A N 1
ATOM 717 C CA . GLU A 1 90 ? 9.293 -6.059 -2.240 1.00 93.44 90 GLU A CA 1
ATOM 718 C C . GLU A 1 90 ? 9.846 -5.556 -3.578 1.00 93.44 90 GLU A C 1
ATOM 720 O O . GLU A 1 90 ? 9.357 -5.915 -4.652 1.00 93.44 90 GLU A O 1
ATOM 725 N N . VAL A 1 91 ? 10.816 -4.642 -3.499 1.00 93.75 91 VAL A N 1
ATOM 726 C CA . VAL A 1 91 ? 11.344 -3.930 -4.668 1.00 93.75 91 VAL A CA 1
ATOM 727 C C . VAL A 1 91 ? 11.996 -4.921 -5.640 1.00 93.75 91 VAL A C 1
ATOM 729 O O . VAL A 1 91 ? 12.924 -5.637 -5.253 1.00 93.75 91 VAL A O 1
ATOM 732 N N . PRO A 1 92 ? 11.559 -4.971 -6.909 1.00 93.88 92 PRO A N 1
ATOM 733 C CA . PRO A 1 92 ? 12.167 -5.834 -7.911 1.00 93.88 92 PRO A CA 1
ATOM 734 C C . PRO A 1 92 ? 13.634 -5.475 -8.166 1.00 93.88 92 PRO A C 1
ATOM 736 O O . PRO A 1 92 ? 13.998 -4.302 -8.233 1.00 93.88 92 PRO A O 1
ATOM 739 N N . ALA A 1 93 ? 14.473 -6.485 -8.402 1.00 93.00 93 ALA A N 1
ATOM 740 C CA . ALA A 1 93 ? 15.869 -6.268 -8.775 1.00 93.00 93 ALA A CA 1
ATOM 741 C C . ALA A 1 93 ? 15.991 -5.376 -10.028 1.00 93.00 93 ALA A C 1
ATOM 743 O O . ALA A 1 93 ? 15.244 -5.547 -10.997 1.00 93.00 93 ALA A O 1
ATOM 744 N N . GLY A 1 94 ? 16.938 -4.432 -9.997 1.00 93.38 94 GLY A N 1
ATOM 745 C CA . GLY A 1 94 ? 17.147 -3.452 -11.070 1.00 93.38 94 GLY A CA 1
ATOM 746 C C . GLY A 1 94 ? 16.198 -2.248 -11.028 1.00 93.38 94 GLY A C 1
ATOM 747 O O . GLY A 1 94 ? 16.166 -1.474 -11.986 1.00 93.38 94 GLY A O 1
ATOM 748 N N . TYR A 1 95 ? 15.431 -2.083 -9.946 1.00 96.12 95 TYR A N 1
ATOM 749 C CA . TYR A 1 95 ? 14.546 -0.940 -9.735 1.00 96.12 95 TYR A CA 1
ATOM 750 C C . TYR A 1 95 ? 14.858 -0.222 -8.426 1.00 96.12 95 TYR A C 1
ATOM 752 O O . TYR A 1 95 ? 15.192 -0.840 -7.417 1.00 96.12 95 TYR A O 1
ATOM 760 N N . GLU A 1 96 ? 14.680 1.091 -8.449 1.00 95.62 96 GLU A N 1
ATOM 761 C CA . GLU A 1 96 ? 14.477 1.906 -7.254 1.00 95.62 96 GLU A CA 1
ATOM 762 C C . GLU A 1 96 ? 12.984 2.190 -7.088 1.00 95.62 96 GLU A C 1
ATOM 764 O O . GLU A 1 96 ? 12.227 2.139 -8.061 1.00 95.62 96 GLU A O 1
ATOM 769 N N . HIS A 1 97 ? 12.552 2.500 -5.865 1.00 95.56 97 HIS A N 1
ATOM 770 C CA . HIS A 1 97 ? 11.151 2.788 -5.585 1.00 95.56 97 HIS A CA 1
ATOM 771 C C . HIS A 1 97 ? 10.971 4.075 -4.783 1.00 95.56 97 HIS A C 1
ATOM 773 O O . HIS A 1 97 ? 11.841 4.484 -4.012 1.00 95.56 97 HIS A O 1
ATOM 779 N N . LYS A 1 98 ? 9.802 4.690 -4.951 1.00 97.06 98 LYS A N 1
ATOM 780 C CA . LYS A 1 98 ? 9.320 5.819 -4.154 1.00 97.06 98 LYS A CA 1
ATOM 781 C C . LYS A 1 98 ? 7.886 5.542 -3.718 1.00 97.06 98 LYS A C 1
ATOM 783 O O . LYS A 1 98 ? 7.057 5.191 -4.558 1.00 97.06 98 LYS A O 1
ATOM 788 N N . ILE A 1 99 ? 7.600 5.710 -2.430 1.00 96.12 99 ILE A N 1
ATOM 789 C CA . ILE A 1 99 ? 6.253 5.587 -1.858 1.00 96.12 99 ILE A CA 1
ATOM 790 C C . ILE A 1 99 ? 5.779 6.976 -1.442 1.00 96.12 99 ILE A C 1
ATOM 792 O O . ILE A 1 99 ? 6.490 7.700 -0.747 1.00 96.12 99 ILE A O 1
ATOM 796 N N . GLU A 1 100 ? 4.579 7.347 -1.874 1.00 96.56 100 GLU A N 1
ATOM 797 C CA . GLU A 1 100 ? 3.940 8.624 -1.560 1.00 96.56 100 GLU A CA 1
ATOM 798 C C . GLU A 1 100 ? 2.513 8.389 -1.071 1.00 96.56 100 GLU A C 1
ATOM 800 O O . GLU A 1 100 ? 1.884 7.396 -1.434 1.00 96.56 100 GLU A O 1
ATOM 805 N N . GLY A 1 101 ? 1.986 9.326 -0.288 1.00 94.38 101 GLY A N 1
ATOM 806 C CA . GLY A 1 101 ? 0.626 9.263 0.240 1.00 94.38 101 GLY A CA 1
ATOM 807 C C . GLY A 1 101 ? 0.563 8.852 1.707 1.00 94.38 101 GLY A C 1
ATOM 808 O O . GLY A 1 101 ? 1.565 8.858 2.421 1.00 94.38 101 GLY A O 1
ATOM 809 N N . ASP A 1 102 ? -0.649 8.560 2.160 1.00 92.44 102 ASP A N 1
ATOM 8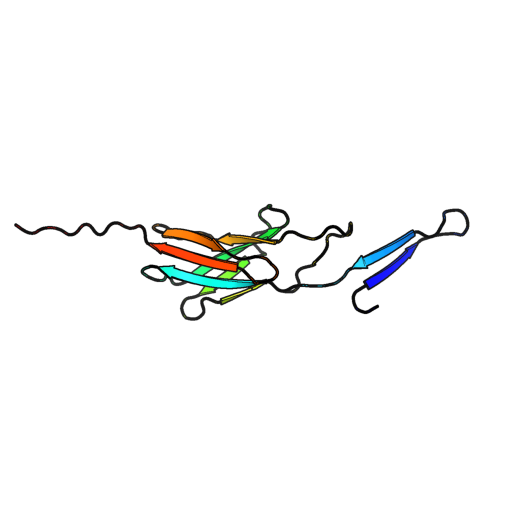10 C CA . ASP A 1 102 ? -0.976 8.291 3.557 1.00 92.44 102 ASP A CA 1
ATOM 811 C C . ASP A 1 102 ? -2.229 7.406 3.647 1.00 92.44 102 ASP A C 1
ATOM 813 O O . ASP A 1 102 ? -2.912 7.154 2.656 1.00 92.44 102 ASP A O 1
ATOM 817 N N . LYS A 1 103 ? -2.577 6.944 4.847 1.00 89.38 103 LYS A N 1
ATOM 818 C CA . LYS A 1 103 ? -3.745 6.073 5.055 1.00 89.38 103 LYS A CA 1
ATOM 819 C C . LYS A 1 103 ? -5.102 6.693 4.679 1.00 89.38 103 LYS A C 1
ATOM 821 O O . LYS A 1 103 ? -6.062 5.949 4.516 1.00 89.38 103 LYS A O 1
ATOM 826 N N . GLN A 1 104 ? -5.213 8.022 4.594 1.00 87.31 104 GLN A N 1
ATOM 827 C CA . GLN A 1 104 ? -6.465 8.719 4.271 1.00 87.31 104 GLN A CA 1
ATOM 828 C C . GLN A 1 104 ? -6.654 8.817 2.754 1.00 87.31 104 GLN A C 1
ATOM 830 O O . GLN A 1 104 ? -7.763 8.631 2.254 1.00 87.31 104 GLN A O 1
ATOM 835 N N . LYS A 1 105 ? -5.571 9.100 2.023 1.00 91.25 105 LYS A N 1
ATOM 836 C CA . LYS A 1 105 ? -5.577 9.241 0.557 1.00 91.25 105 LYS A CA 1
ATOM 837 C C . LYS A 1 105 ? -5.254 7.939 -0.178 1.00 91.25 105 LYS A C 1
ATOM 839 O O . LYS A 1 105 ? -5.613 7.795 -1.343 1.00 91.25 105 LYS A O 1
ATOM 844 N N . GLY A 1 106 ? -4.601 7.003 0.500 1.00 95.00 106 GLY A N 1
ATOM 845 C CA . GLY A 1 106 ? -3.952 5.844 -0.094 1.00 95.00 106 GLY A CA 1
ATOM 846 C C . GLY A 1 106 ? -2.487 6.093 -0.423 1.00 95.00 106 GLY A C 1
ATOM 847 O O . GLY A 1 106 ? -1.979 7.212 -0.321 1.00 95.00 106 GLY A O 1
ATOM 848 N N . PHE A 1 107 ? -1.823 5.024 -0.850 1.00 97.25 107 PHE A N 1
ATOM 849 C CA . PHE A 1 107 ? -0.413 5.036 -1.210 1.00 97.25 107 PHE A CA 1
ATOM 850 C C . PHE A 1 107 ? -0.207 4.862 -2.712 1.00 97.25 107 PHE A C 1
ATOM 852 O O . PHE A 1 107 ? -0.870 4.053 -3.359 1.00 97.25 107 PHE A O 1
ATOM 859 N N . ILE A 1 108 ? 0.763 5.587 -3.258 1.00 97.94 108 ILE A N 1
ATOM 860 C CA . ILE A 1 108 ? 1.239 5.435 -4.629 1.00 97.94 108 ILE A CA 1
ATOM 861 C C . I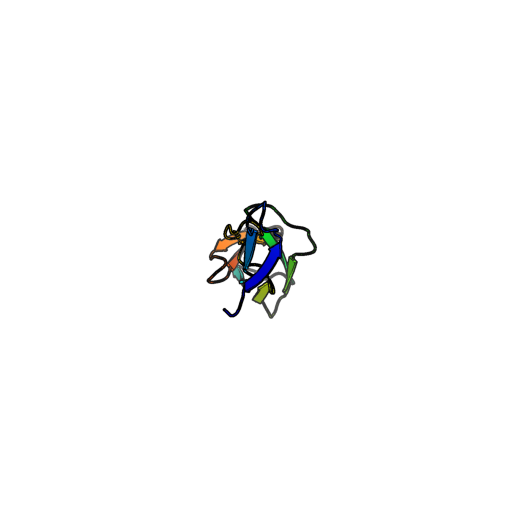LE A 1 108 ? 2.688 4.977 -4.568 1.00 97.94 108 ILE A C 1
ATOM 863 O O . ILE A 1 108 ? 3.534 5.649 -3.980 1.00 97.94 108 ILE A O 1
ATOM 867 N N . ILE A 1 109 ? 2.978 3.848 -5.201 1.00 97.94 109 ILE A N 1
ATOM 868 C CA . ILE A 1 109 ? 4.324 3.298 -5.301 1.00 97.94 109 ILE A CA 1
ATOM 869 C C . ILE A 1 109 ? 4.813 3.491 -6.736 1.00 97.94 109 ILE A C 1
ATOM 871 O O . ILE A 1 109 ? 4.176 3.012 -7.669 1.00 97.94 109 ILE A O 1
ATOM 875 N N . THR A 1 110 ? 5.961 4.129 -6.934 1.00 97.88 110 THR A N 1
ATOM 876 C CA . THR A 1 110 ? 6.580 4.299 -8.258 1.00 97.88 110 THR A CA 1
ATOM 877 C C . THR A 1 110 ? 7.881 3.513 -8.320 1.00 97.88 110 THR A C 1
ATOM 879 O O . THR A 1 110 ? 8.771 3.802 -7.529 1.00 97.88 110 THR A O 1
ATOM 882 N N . ASN A 1 111 ? 7.993 2.544 -9.236 1.00 97.81 111 ASN A N 1
ATOM 883 C CA . ASN A 1 111 ? 9.252 1.845 -9.532 1.00 97.81 111 ASN A CA 1
ATOM 884 C C . ASN A 1 111 ? 9.939 2.454 -10.746 1.00 97.81 111 ASN A C 1
ATOM 886 O O . ASN A 1 111 ? 9.318 2.562 -11.801 1.00 97.81 111 ASN A O 1
ATOM 890 N N . THR A 1 112 ? 11.226 2.755 -10.622 1.00 97.06 112 THR A N 1
ATOM 891 C CA . THR A 1 112 ? 12.061 3.306 -11.692 1.00 97.06 112 THR A CA 1
ATOM 892 C C . THR A 1 112 ? 13.166 2.322 -12.041 1.00 97.06 112 THR A C 1
ATOM 894 O O . THR A 1 112 ? 13.937 1.932 -11.167 1.00 97.06 112 THR A O 1
ATOM 897 N N . ASN A 1 113 ? 13.235 1.899 -13.306 1.00 95.50 113 ASN A N 1
ATOM 898 C CA . ASN A 1 113 ? 14.306 1.027 -13.784 1.00 95.50 113 ASN A CA 1
ATOM 899 C C . ASN A 1 113 ? 15.641 1.787 -13.754 1.00 95.50 113 ASN A C 1
ATOM 901 O O . ASN A 1 113 ? 15.739 2.890 -14.290 1.00 95.50 113 ASN A O 1
ATOM 905 N N . VAL A 1 114 ? 16.660 1.189 -13.135 1.00 93.38 114 VAL A N 1
ATOM 906 C CA . VAL A 1 114 ? 18.006 1.779 -12.995 1.00 93.38 114 VAL A CA 1
ATOM 907 C C . VAL A 1 114 ? 19.079 0.992 -13.750 1.00 93.38 114 VAL A C 1
ATOM 909 O O . VAL A 1 114 ? 20.280 1.224 -13.586 1.00 93.38 114 VAL A O 1
ATOM 912 N N . GLU A 1 115 ? 18.668 0.045 -14.591 1.00 88.94 115 GLU A N 1
ATOM 913 C CA . GLU A 1 115 ? 19.591 -0.739 -15.400 1.00 88.94 115 GLU A CA 1
ATOM 914 C C . GLU A 1 115 ? 20.216 0.144 -16.486 1.00 88.94 115 GLU A C 1
ATOM 916 O O . GLU A 1 115 ? 19.543 0.850 -17.237 1.00 88.94 115 GLU A O 1
ATOM 921 N N . LYS A 1 116 ? 21.547 0.123 -16.576 1.00 78.06 116 LYS A N 1
ATOM 922 C CA . LYS A 1 116 ? 22.276 0.887 -17.589 1.00 78.06 116 LYS A CA 1
ATOM 923 C C . LYS A 1 116 ? 22.268 0.120 -18.903 1.00 78.06 116 LYS A C 1
ATOM 925 O O . LYS A 1 116 ? 22.842 -0.966 -18.989 1.00 78.06 116 LYS A O 1
ATOM 930 N N . ILE A 1 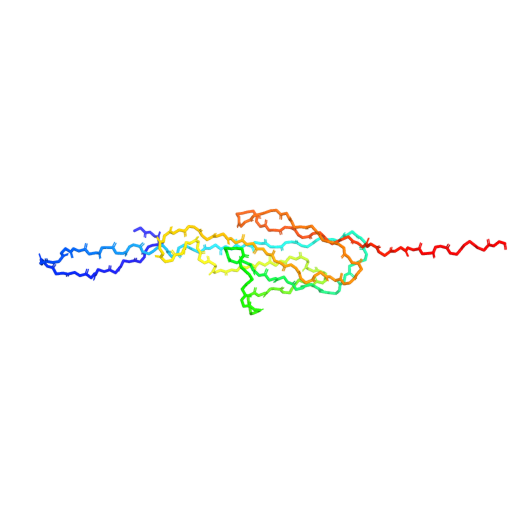117 ? 21.709 0.722 -19.948 1.00 69.75 117 ILE A N 1
ATOM 931 C CA . ILE A 1 117 ? 21.875 0.221 -21.312 1.00 69.75 117 ILE A CA 1
ATOM 932 C C . ILE A 1 117 ? 23.335 0.473 -21.711 1.00 69.75 117 ILE A C 1
ATOM 934 O O . ILE A 1 117 ? 23.753 1.616 -21.899 1.00 69.75 117 ILE A O 1
ATOM 938 N N . LYS A 1 118 ? 24.142 -0.587 -21.824 1.00 62.78 118 LYS A N 1
ATOM 939 C CA . LYS A 1 118 ? 25.417 -0.503 -22.544 1.00 62.78 118 LYS A CA 1
ATOM 940 C C . LYS A 1 118 ? 25.081 -0.450 -24.029 1.00 62.78 118 LYS A C 1
ATOM 942 O O . LYS A 1 118 ? 24.726 -1.474 -24.598 1.00 62.78 118 LYS A O 1
ATOM 947 N N . ILE A 1 119 ? 25.170 0.727 -24.640 1.00 65.81 119 ILE A N 1
ATOM 948 C CA . ILE A 1 119 ? 25.112 0.841 -26.099 1.00 65.81 119 ILE A CA 1
ATOM 949 C C . ILE A 1 119 ? 26.507 0.465 -26.620 1.00 65.81 119 ILE A C 1
ATOM 951 O O . ILE A 1 119 ? 27.460 1.193 -26.323 1.00 65.81 119 ILE A O 1
ATOM 955 N N . PRO A 1 120 ? 26.686 -0.661 -27.335 1.00 69.94 120 PRO A N 1
ATOM 956 C CA . PRO A 1 120 ? 27.933 -0.902 -28.041 1.00 69.94 120 PRO A CA 1
ATOM 957 C C . PRO A 1 120 ? 28.046 0.134 -29.167 1.00 69.94 120 PRO A C 1
ATOM 959 O O . PRO A 1 120 ? 27.191 0.203 -30.043 1.00 69.94 120 PRO A O 1
ATOM 962 N N . VAL A 1 121 ? 29.084 0.970 -29.126 1.00 71.50 121 VAL A N 1
ATOM 963 C CA . VAL A 1 121 ? 29.506 1.732 -30.307 1.00 71.50 121 VAL A CA 1
ATOM 964 C C . VAL A 1 121 ? 30.287 0.761 -31.185 1.00 71.50 121 VAL A C 1
ATOM 966 O O . VAL A 1 121 ? 31.398 0.370 -30.825 1.00 71.50 121 VAL A O 1
ATOM 969 N N . GLU A 1 122 ? 29.699 0.348 -32.306 1.00 69.06 122 GLU A N 1
ATOM 970 C CA . GLU A 1 122 ? 30.464 -0.242 -33.407 1.00 69.06 122 GLU A CA 1
ATOM 971 C C . GLU A 1 122 ? 31.284 0.879 -34.068 1.00 69.06 122 GLU A C 1
ATOM 973 O O . GLU A 1 122 ? 30.760 1.959 -34.350 1.00 69.06 122 GLU A O 1
ATOM 978 N N . LYS A 1 123 ? 32.594 0.647 -34.209 1.00 58.47 123 LYS A N 1
ATOM 979 C CA . LYS A 1 123 ? 33.536 1.524 -34.916 1.00 58.47 123 LYS A CA 1
ATOM 980 C C . LYS A 1 123 ? 33.680 1.088 -36.363 1.00 58.47 123 LYS A C 1
ATOM 982 O O . LYS A 1 123 ? 33.679 -0.142 -36.582 1.00 58.47 123 LYS A O 1
#

Mean predicted aligned error: 9.74 Å

pLDDT: mean 82.01, std 18.15, range [39.47, 97.94]

Secondary structure (DSSP, 8-state):
-TTEEEEEE--TTT--EEEEEE--EEEEEEEEEEESSPPSEEEEEEEETTEEP-TTSEEEEETTB-EEEEEEEESB-TTSPBP-EEEEE-PPTTEEEEEEEETTTEEEEEEEE----------

Solvent-accessible surface area (backbone atoms only — not comparable to full-atom values): 7518 Å² total; per-residue (Å²): 116,95,53,59,52,79,53,85,56,69,50,98,90,75,50,77,49,77,51,76,44,65,67,47,62,43,59,32,44,36,38,56,46,68,46,65,87,77,66,70,60,46,46,35,32,47,21,54,72,86,36,84,53,64,83,81,53,50,51,77,34,33,64,99,44,46,56,51,66,51,68,83,37,66,46,40,45,97,89,67,50,75,58,46,58,50,73,46,70,62,74,56,88,60,45,47,76,48,80,45,77,41,56,89,83,14,38,40,37,38,38,34,61,67,71,78,82,80,75,82,80,85,129

Nearest PDB structures (foldseek):
  6zzc-assembly2_F-2  TM=4.684E-01  e=8.111E-01  Mus musculus
  5mtn-assembly1_B  TM=3.910E-01  e=5.230E-01  synthetic construct
  6iuj-assembly2_B  TM=3.778E-01  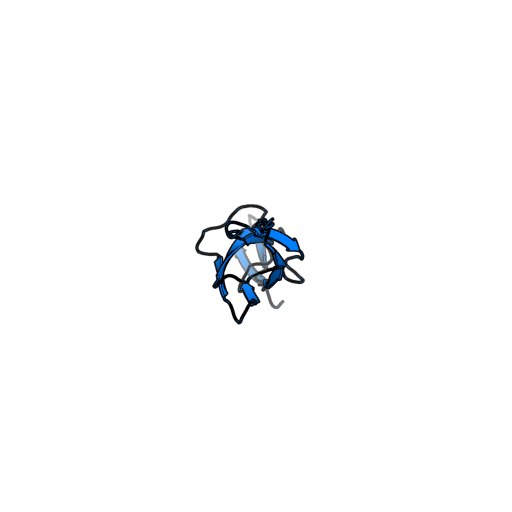e=3.195E+00  Talaromyces pinophilus CF-2612
  6krl-assembly1_A  TM=3.024E-01  e=3.195E+00  Saccharomyces uvarum

Radius of gyration: 21.61 Å; Cα contacts (8 Å, |Δi|>4): 228; chains: 1; bounding box: 57×22×81 Å

Sequence (123 aa):
PAGYEHKIEGDKQKGFIITNTNVEKIKIPVEKKWVGPEKDSVKVYLQINGNDVDPENSITLRKGNWKGEFKDLPKYNPDGSEIAYGIREEVPAGYEHKIEGDKQKGFIITNTNVEKIKIPVEK